Protein AF-A0A8E0IDZ0-F1 (afdb_monomer_lite)

Radius of gyration: 21.84 Å; chains: 1; bounding box: 71×33×43 Å

Structure (mmCIF, N/CA/C/O backbone):
data_AF-A0A8E0IDZ0-F1
#
_entry.id   AF-A0A8E0IDZ0-F1
#
loop_
_atom_site.group_PDB
_atom_site.id
_atom_site.type_symbol
_atom_site.label_atom_id
_atom_site.label_alt_id
_atom_site.label_comp_id
_atom_site.label_asym_id
_atom_site.label_entity_id
_atom_site.label_seq_id
_atom_site.pdbx_PDB_ins_code
_atom_site.Cartn_x
_atom_site.Cartn_y
_atom_site.Cartn_z
_atom_site.occupancy
_atom_site.B_iso_or_equiv
_atom_site.auth_seq_id
_atom_site.auth_comp_id
_atom_site.auth_asym_id
_atom_site.auth_atom_id
_atom_site.pdbx_PDB_model_num
ATOM 1 N N . MET A 1 1 ? 57.448 -0.506 -25.532 1.00 44.16 1 MET A N 1
ATOM 2 C CA . MET A 1 1 ? 56.777 0.176 -24.405 1.00 44.16 1 MET A CA 1
ATOM 3 C C . MET A 1 1 ? 55.300 0.252 -24.759 1.00 44.16 1 MET A C 1
ATOM 5 O O . MET A 1 1 ? 54.977 0.861 -25.769 1.00 44.16 1 MET A O 1
ATOM 9 N N . ILE A 1 2 ? 54.448 -0.506 -24.068 1.00 46.81 2 ILE A N 1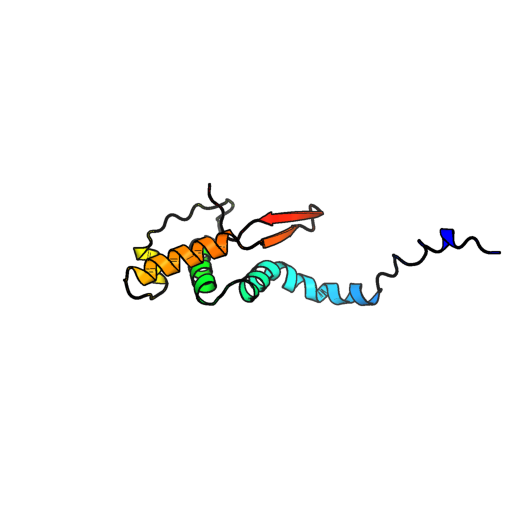
ATOM 10 C CA . ILE A 1 2 ? 53.031 -0.676 -24.429 1.00 46.81 2 ILE A CA 1
ATOM 11 C C . ILE A 1 2 ? 52.250 0.515 -23.865 1.00 46.81 2 ILE A C 1
ATOM 13 O O . ILE A 1 2 ? 52.391 0.833 -22.687 1.00 46.81 2 ILE A O 1
ATOM 17 N N . ASP A 1 3 ? 51.471 1.189 -24.712 1.00 49.84 3 ASP A N 1
ATOM 18 C CA . ASP A 1 3 ? 50.629 2.317 -24.309 1.00 49.84 3 ASP A CA 1
ATOM 19 C C . ASP A 1 3 ? 49.496 1.825 -23.395 1.00 49.84 3 ASP A C 1
ATOM 21 O O . ASP A 1 3 ? 48.528 1.197 -23.834 1.00 49.84 3 ASP A O 1
ATOM 25 N N . VAL A 1 4 ? 49.645 2.103 -22.100 1.00 56.47 4 VAL A N 1
ATOM 26 C CA . VAL A 1 4 ? 48.771 1.643 -21.010 1.00 56.47 4 VAL A CA 1
ATOM 27 C C . VAL A 1 4 ? 47.334 2.171 -21.163 1.00 56.47 4 VAL A C 1
ATOM 29 O O . VAL A 1 4 ? 46.401 1.617 -20.588 1.00 56.47 4 VAL A O 1
ATOM 32 N N . ARG A 1 5 ? 47.109 3.190 -22.007 1.00 52.31 5 ARG A N 1
ATOM 33 C CA . ARG A 1 5 ? 45.776 3.757 -22.270 1.00 52.31 5 ARG A CA 1
ATOM 34 C C . ARG A 1 5 ? 44.879 2.856 -23.124 1.00 52.31 5 ARG A C 1
ATOM 36 O O . ARG A 1 5 ? 43.665 3.039 -23.109 1.00 52.31 5 ARG A O 1
ATOM 43 N N . LYS A 1 6 ? 45.437 1.867 -23.835 1.00 49.25 6 LYS A N 1
ATOM 44 C CA . LYS A 1 6 ? 44.659 0.890 -24.627 1.00 49.25 6 LYS A CA 1
ATOM 45 C C . LYS A 1 6 ? 44.207 -0.350 -23.846 1.00 49.25 6 LYS A C 1
ATOM 47 O O . LYS A 1 6 ? 43.428 -1.130 -24.379 1.00 49.25 6 LYS A O 1
ATOM 52 N N . LEU A 1 7 ? 44.642 -0.516 -22.595 1.00 49.56 7 LEU A N 1
ATOM 53 C CA . LEU A 1 7 ? 44.269 -1.649 -21.732 1.00 49.56 7 LEU A CA 1
ATOM 54 C C . LEU A 1 7 ? 43.012 -1.397 -20.883 1.00 49.56 7 LEU A C 1
ATOM 56 O O . LEU A 1 7 ? 42.542 -2.300 -20.202 1.00 49.56 7 LEU A O 1
ATOM 60 N N . ILE A 1 8 ? 42.443 -0.189 -20.935 1.00 48.53 8 ILE A N 1
ATOM 61 C CA . ILE A 1 8 ? 41.291 0.198 -20.101 1.00 48.53 8 ILE A CA 1
ATOM 62 C C . ILE A 1 8 ? 39.967 -0.387 -20.648 1.00 48.53 8 ILE A C 1
ATOM 64 O O . ILE A 1 8 ? 38.959 -0.381 -19.958 1.00 48.53 8 ILE A O 1
ATOM 68 N N . TRP A 1 9 ? 39.964 -0.947 -21.867 1.00 45.69 9 TRP A N 1
ATOM 69 C CA . TRP A 1 9 ? 38.745 -1.416 -22.551 1.00 45.69 9 TRP A CA 1
ATOM 70 C C . TRP A 1 9 ? 38.780 -2.885 -22.998 1.00 45.69 9 TRP A C 1
ATOM 72 O O . TRP A 1 9 ? 37.985 -3.293 -23.843 1.00 45.69 9 TRP A O 1
ATOM 82 N N . SER A 1 10 ? 39.693 -3.700 -22.466 1.00 48.16 10 SER A N 1
ATOM 83 C CA . SER A 1 10 ? 39.806 -5.120 -22.842 1.00 48.16 10 SER A CA 1
ATOM 84 C C . SER A 1 10 ? 39.070 -6.093 -21.915 1.00 48.16 10 SER A C 1
ATOM 86 O O . SER A 1 10 ? 39.112 -7.290 -22.171 1.00 48.16 10 SER A O 1
ATOM 88 N N . SER A 1 11 ? 38.381 -5.624 -20.869 1.00 49.50 11 SER A N 1
ATOM 89 C CA . SER A 1 11 ? 37.729 -6.512 -19.893 1.00 49.50 11 SER A CA 1
ATOM 90 C C . SER A 1 11 ? 36.427 -5.932 -19.337 1.00 49.50 11 SER A C 1
ATOM 92 O O . SER A 1 11 ? 36.296 -5.755 -18.133 1.00 49.50 11 SER A O 1
ATOM 94 N N . ASP A 1 12 ? 35.460 -5.642 -20.207 1.00 42.78 12 ASP A N 1
ATOM 95 C CA . ASP A 1 12 ? 34.095 -5.285 -19.766 1.00 42.78 12 ASP A CA 1
ATOM 96 C C . ASP A 1 12 ? 33.010 -6.129 -20.455 1.00 42.78 12 ASP A C 1
ATOM 98 O O . ASP A 1 12 ? 31.830 -5.794 -20.482 1.00 42.78 12 ASP A O 1
ATOM 102 N N . ARG A 1 13 ? 33.418 -7.251 -21.062 1.00 48.06 13 ARG A N 1
ATOM 103 C CA . ARG A 1 13 ? 32.512 -8.238 -21.662 1.00 48.06 13 ARG A CA 1
ATOM 104 C C . ARG A 1 13 ? 33.019 -9.657 -21.456 1.00 48.06 13 ARG A C 1
ATOM 106 O O . ARG A 1 13 ? 33.070 -10.425 -22.410 1.00 48.06 13 ARG A O 1
ATOM 113 N N . ASP A 1 14 ? 33.366 -10.000 -20.224 1.00 44.72 14 ASP A N 1
ATOM 114 C CA . ASP A 1 14 ? 33.252 -11.397 -19.818 1.00 44.72 14 ASP A CA 1
ATOM 115 C C . ASP A 1 14 ? 31.962 -11.527 -19.011 1.00 44.72 14 ASP A C 1
ATOM 117 O O . ASP A 1 14 ? 31.934 -11.526 -17.783 1.00 44.72 14 ASP A O 1
ATOM 121 N N . PHE A 1 15 ? 30.844 -11.511 -19.742 1.00 45.38 15 PHE A N 1
ATOM 122 C CA . PHE A 1 15 ? 29.593 -12.016 -19.201 1.00 45.38 15 PHE A CA 1
ATOM 123 C C . PHE A 1 15 ? 29.825 -13.505 -18.997 1.00 45.38 15 PHE A C 1
ATOM 125 O O . PHE A 1 15 ? 29.728 -14.263 -19.964 1.00 45.38 15 PHE A O 1
ATOM 132 N N . ASN A 1 16 ? 30.193 -13.880 -17.769 1.00 45.22 16 ASN A N 1
ATOM 133 C CA . ASN A 1 16 ? 30.259 -15.254 -17.291 1.00 45.22 16 ASN A CA 1
ATOM 134 C C . ASN A 1 16 ? 29.197 -16.089 -18.015 1.00 45.22 16 ASN A C 1
ATOM 136 O O . ASN A 1 16 ? 27.998 -15.928 -17.782 1.00 45.22 16 ASN A O 1
ATOM 140 N N . GLN A 1 17 ? 29.623 -16.958 -18.935 1.00 50.81 17 GLN A N 1
ATOM 141 C CA . GLN A 1 17 ? 28.696 -17.780 -19.721 1.00 50.81 17 GLN A CA 1
ATOM 142 C C . GLN A 1 17 ? 27.881 -18.733 -18.829 1.00 50.81 17 GLN A C 1
ATOM 144 O O . GLN A 1 17 ? 26.824 -19.214 -19.236 1.00 50.81 17 GLN A O 1
ATOM 149 N N . GLU A 1 18 ? 28.325 -18.933 -17.586 1.00 49.38 18 GLU A N 1
ATOM 150 C CA . GLU A 1 18 ? 27.610 -19.649 -16.530 1.00 49.38 18 GLU A CA 1
ATOM 151 C C . GLU A 1 18 ? 26.343 -18.908 -16.049 1.00 49.38 18 GLU A C 1
ATOM 153 O O . GLU A 1 18 ? 25.338 -19.550 -15.754 1.00 49.38 18 GLU A O 1
ATOM 158 N N . GLU A 1 19 ? 26.307 -17.570 -16.095 1.00 49.19 19 GLU A N 1
ATOM 159 C CA . GLU A 1 19 ? 25.161 -16.748 -15.657 1.00 49.19 19 GLU A CA 1
ATOM 160 C C . GLU A 1 19 ? 23.954 -16.849 -16.618 1.00 49.19 19 GLU A C 1
ATOM 162 O O . GLU A 1 19 ? 22.807 -16.551 -16.279 1.00 49.19 19 GLU A O 1
ATOM 167 N N . ILE A 1 20 ? 24.187 -17.318 -17.849 1.00 50.75 20 ILE A N 1
ATOM 168 C CA . ILE A 1 20 ? 23.139 -17.530 -18.856 1.00 50.75 20 ILE A CA 1
ATOM 169 C C . ILE A 1 20 ? 22.329 -18.801 -18.551 1.00 50.75 20 ILE A C 1
ATOM 171 O O . ILE A 1 20 ? 21.157 -18.886 -18.935 1.00 50.75 20 ILE A O 1
ATOM 175 N N . HIS A 1 21 ? 22.908 -19.766 -17.832 1.00 46.09 21 HIS A N 1
ATOM 176 C CA . HIS A 1 21 ? 22.262 -21.046 -17.547 1.00 46.09 21 HIS A CA 1
ATOM 177 C C . HIS A 1 21 ? 21.151 -20.947 -16.482 1.00 46.09 21 HIS A C 1
ATOM 179 O O . HIS A 1 21 ? 20.212 -21.750 -16.513 1.00 46.09 21 HIS A O 1
ATOM 185 N N . ASP A 1 22 ? 21.172 -19.902 -15.646 1.00 49.94 22 ASP A N 1
ATOM 186 C CA . ASP A 1 22 ? 20.151 -19.616 -14.623 1.00 49.94 22 ASP A CA 1
ATOM 187 C C . ASP A 1 22 ? 18.885 -18.931 -15.160 1.00 49.94 22 ASP A C 1
ATOM 189 O O . ASP A 1 22 ? 17.893 -18.755 -14.447 1.00 49.94 22 ASP A O 1
ATOM 193 N N . LYS A 1 23 ? 18.832 -18.636 -16.467 1.00 44.19 23 LYS A N 1
ATOM 194 C CA . LYS A 1 23 ? 17.658 -18.017 -17.109 1.00 44.19 23 LYS A CA 1
ATOM 195 C C . LYS A 1 23 ? 16.368 -18.819 -17.035 1.00 44.19 23 LYS A C 1
ATOM 197 O O . LYS A 1 23 ? 15.294 -18.244 -17.195 1.00 44.19 23 LYS A O 1
ATOM 202 N N . ARG A 1 24 ? 16.449 -20.112 -16.723 1.00 40.78 24 ARG A N 1
ATOM 203 C CA . ARG A 1 24 ? 15.268 -20.950 -16.486 1.00 40.78 24 ARG A CA 1
ATOM 204 C C . ARG A 1 24 ? 14.604 -20.694 -15.130 1.00 40.78 24 ARG A C 1
ATOM 206 O O . ARG A 1 24 ? 13.396 -20.875 -15.032 1.00 40.78 24 ARG A O 1
ATOM 213 N N . TYR A 1 25 ? 15.336 -20.196 -14.132 1.00 38.38 25 TYR A N 1
ATOM 214 C CA . TYR A 1 25 ? 14.769 -19.821 -12.831 1.00 38.38 25 TYR A CA 1
ATOM 215 C C . TYR A 1 25 ? 14.227 -18.381 -12.812 1.00 38.38 25 TYR A C 1
ATOM 217 O O . TYR A 1 25 ? 13.333 -18.069 -12.024 1.00 38.38 25 TYR A O 1
ATOM 225 N N . PHE A 1 26 ? 14.681 -17.515 -13.729 1.00 37.34 26 PHE A N 1
ATOM 226 C CA . PHE A 1 26 ? 14.204 -16.129 -13.812 1.00 37.34 26 PHE A CA 1
ATOM 227 C C . PHE A 1 26 ? 12.761 -15.984 -14.304 1.00 37.34 26 PHE A C 1
ATOM 229 O O . PHE A 1 26 ? 12.127 -15.002 -13.941 1.00 37.34 26 PHE A O 1
ATOM 236 N N . LEU A 1 27 ? 12.208 -16.937 -15.067 1.00 31.50 27 LEU A N 1
ATOM 237 C CA . LEU A 1 27 ? 10.829 -16.824 -15.571 1.00 31.50 27 LEU A CA 1
ATOM 238 C C . LEU A 1 27 ? 9.799 -16.794 -14.422 1.00 31.50 27 LEU A C 1
ATOM 240 O O . LEU A 1 27 ? 8.831 -16.039 -14.466 1.00 31.50 27 LEU A O 1
ATOM 244 N N . VAL A 1 28 ? 10.045 -17.569 -13.359 1.00 37.38 28 VAL A N 1
ATOM 245 C CA . VAL A 1 28 ? 9.198 -17.599 -12.153 1.00 37.38 28 VAL A CA 1
ATOM 246 C C . VAL A 1 28 ? 9.457 -16.382 -11.260 1.00 37.38 28 VAL A C 1
ATOM 248 O O . VAL A 1 28 ? 8.526 -15.867 -10.643 1.00 37.38 28 VAL A O 1
ATOM 251 N N . ALA A 1 29 ? 10.700 -15.892 -11.210 1.00 39.94 29 ALA A N 1
ATOM 252 C CA . ALA A 1 29 ? 11.054 -14.675 -10.482 1.00 39.94 29 ALA A CA 1
ATOM 253 C C . ALA A 1 29 ? 10.458 -13.415 -11.133 1.00 39.94 29 ALA A C 1
ATOM 255 O O . ALA A 1 29 ? 10.031 -12.522 -10.420 1.00 39.94 29 ALA A O 1
ATOM 256 N N . GLU A 1 30 ? 10.348 -13.357 -12.464 1.00 46.53 30 GLU A N 1
ATOM 257 C CA . GLU A 1 30 ? 9.822 -12.196 -13.194 1.00 46.53 30 GLU A CA 1
ATOM 258 C C . GLU A 1 30 ? 8.336 -11.943 -12.937 1.00 46.53 30 GLU A C 1
ATOM 260 O O . GLU A 1 30 ? 7.929 -10.802 -12.738 1.00 46.53 30 GLU A O 1
ATOM 265 N N . HIS A 1 31 ? 7.523 -13.003 -12.904 1.00 46.88 31 HIS A N 1
ATOM 266 C CA . HIS A 1 31 ? 6.102 -12.889 -12.553 1.00 46.88 31 HIS A CA 1
ATOM 267 C C . HIS A 1 31 ? 5.886 -12.611 -11.056 1.00 46.88 31 HIS A C 1
ATOM 269 O O . HIS A 1 31 ? 4.840 -12.094 -10.674 1.00 46.88 31 HIS A O 1
ATOM 275 N N . ASN A 1 32 ? 6.879 -12.905 -10.208 1.00 56.16 32 ASN A N 1
ATOM 276 C CA . ASN A 1 32 ? 6.815 -12.722 -8.7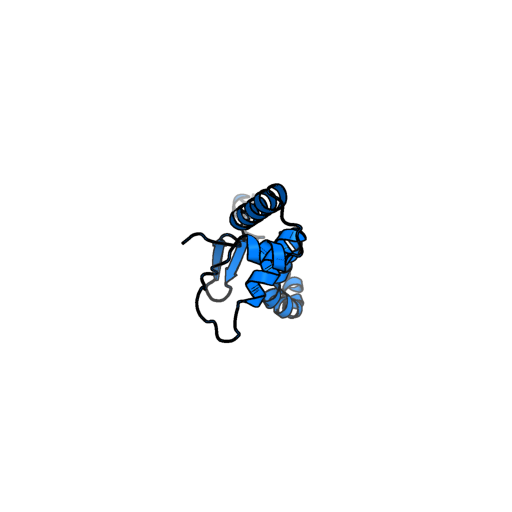57 1.00 56.16 32 ASN A CA 1
ATOM 277 C C . ASN A 1 32 ? 7.684 -11.564 -8.245 1.00 56.16 32 ASN A C 1
ATOM 279 O O . ASN A 1 32 ? 7.812 -11.404 -7.031 1.00 56.16 32 ASN A O 1
ATOM 283 N N . ASP A 1 33 ? 8.284 -10.755 -9.119 1.00 67.56 33 ASP A N 1
ATOM 284 C CA . ASP A 1 33 ? 9.250 -9.729 -8.710 1.00 67.56 33 ASP A CA 1
ATOM 285 C C . ASP A 1 33 ? 8.558 -8.641 -7.882 1.00 67.56 33 ASP A C 1
ATOM 287 O O . ASP A 1 33 ? 9.016 -8.283 -6.802 1.00 67.56 33 ASP A O 1
ATOM 291 N N . LEU A 1 34 ? 7.366 -8.210 -8.309 1.00 71.50 34 LEU A N 1
ATOM 292 C CA . LEU A 1 34 ? 6.532 -7.282 -7.539 1.00 71.50 34 LEU A CA 1
ATOM 293 C C . LEU A 1 34 ? 6.089 -7.874 -6.195 1.00 71.50 34 LEU A C 1
ATOM 295 O O . LEU A 1 34 ? 6.118 -7.179 -5.184 1.00 71.50 34 LEU A O 1
ATOM 299 N N . ILE A 1 35 ? 5.733 -9.162 -6.156 1.00 69.12 35 ILE A N 1
ATOM 300 C CA . ILE A 1 35 ? 5.335 -9.858 -4.920 1.00 69.12 35 ILE A CA 1
ATOM 301 C C . ILE A 1 35 ? 6.525 -9.965 -3.957 1.00 69.12 35 ILE A C 1
ATOM 303 O O . ILE A 1 35 ? 6.381 -9.780 -2.748 1.00 69.12 35 ILE A O 1
ATOM 307 N N . THR A 1 36 ? 7.713 -10.237 -4.488 1.00 72.44 36 THR A N 1
ATOM 308 C CA . THR A 1 36 ? 8.952 -10.380 -3.720 1.00 72.44 36 THR A CA 1
ATOM 309 C C . THR A 1 36 ? 9.399 -9.025 -3.181 1.00 72.44 36 THR A C 1
ATOM 311 O O . THR A 1 36 ? 9.655 -8.896 -1.984 1.00 72.44 36 THR A O 1
ATOM 314 N N . LYS A 1 37 ? 9.377 -7.984 -4.021 1.00 74.44 37 LYS A N 1
ATOM 315 C CA . LYS A 1 37 ? 9.614 -6.592 -3.618 1.00 74.44 37 LYS A CA 1
ATOM 316 C C . LYS A 1 37 ? 8.639 -6.152 -2.534 1.00 74.44 37 LYS A C 1
ATOM 318 O O . LYS A 1 37 ? 9.089 -5.679 -1.498 1.00 74.44 37 LYS A O 1
ATOM 323 N N . ALA A 1 38 ? 7.337 -6.397 -2.707 1.00 70.94 38 ALA A N 1
ATOM 324 C CA . ALA A 1 38 ? 6.326 -6.080 -1.697 1.00 70.94 38 ALA A CA 1
ATOM 325 C C . ALA A 1 38 ? 6.639 -6.739 -0.348 1.00 70.94 38 ALA A C 1
ATOM 327 O O . ALA A 1 38 ? 6.583 -6.081 0.684 1.00 70.94 38 ALA A O 1
ATOM 328 N N . ARG A 1 39 ? 7.006 -8.027 -0.338 1.00 74.62 39 ARG A N 1
ATOM 329 C CA . ARG A 1 39 ? 7.316 -8.765 0.899 1.00 74.62 39 ARG A CA 1
ATOM 330 C C . ARG A 1 39 ? 8.543 -8.245 1.644 1.00 74.62 39 ARG A C 1
ATOM 332 O O . ARG A 1 39 ? 8.567 -8.340 2.867 1.00 74.62 39 ARG A O 1
ATOM 339 N N . HIS A 1 40 ? 9.552 -7.747 0.933 1.00 80.31 40 HIS A N 1
ATOM 340 C CA . HIS A 1 40 ? 10.758 -7.198 1.557 1.00 80.31 40 HIS A CA 1
ATOM 341 C C . HIS A 1 40 ? 10.607 -5.729 1.955 1.00 80.31 40 HIS A C 1
ATOM 343 O O . HIS A 1 40 ? 11.201 -5.304 2.943 1.00 80.31 40 HIS A O 1
ATOM 349 N N . ASP A 1 41 ? 9.820 -4.969 1.199 1.00 83.44 41 ASP A N 1
ATOM 350 C CA . ASP A 1 41 ? 9.684 -3.527 1.369 1.00 83.44 41 ASP A CA 1
ATOM 351 C C . ASP A 1 41 ? 8.560 -3.153 2.349 1.00 83.44 41 ASP A C 1
ATOM 353 O O . ASP A 1 41 ? 8.675 -2.185 3.103 1.00 83.44 41 ASP A O 1
ATOM 357 N N . LEU A 1 42 ? 7.467 -3.921 2.390 1.00 88.19 42 LEU A N 1
ATOM 358 C CA . LEU A 1 42 ? 6.283 -3.623 3.196 1.00 88.19 42 LEU A CA 1
ATOM 359 C C . LEU A 1 42 ? 6.298 -4.337 4.553 1.00 88.19 42 LEU A C 1
ATOM 361 O O . LEU A 1 42 ? 6.568 -5.531 4.661 1.00 88.19 42 LEU A O 1
ATOM 365 N N . ASN A 1 43 ? 5.924 -3.617 5.612 1.00 90.50 43 ASN A N 1
ATOM 366 C CA . ASN A 1 43 ? 5.704 -4.227 6.923 1.00 90.50 43 ASN A CA 1
ATOM 367 C C . ASN A 1 43 ? 4.368 -4.994 6.973 1.00 90.50 43 ASN A C 1
ATOM 369 O O . ASN A 1 43 ? 3.506 -4.852 6.109 1.00 90.50 43 ASN A O 1
ATOM 373 N N . ALA A 1 44 ? 4.143 -5.772 8.036 1.00 87.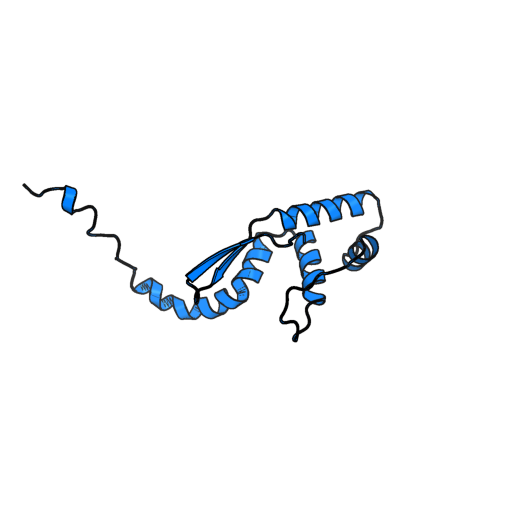88 44 ALA A N 1
ATOM 374 C CA . ALA A 1 44 ? 2.953 -6.622 8.165 1.00 87.88 44 ALA A CA 1
ATOM 375 C C . ALA A 1 44 ? 1.610 -5.872 8.048 1.00 87.88 44 ALA A C 1
ATOM 377 O O . ALA A 1 44 ? 0.615 -6.445 7.608 1.00 87.88 44 ALA A O 1
ATOM 378 N N . ARG A 1 45 ? 1.549 -4.597 8.452 1.00 87.00 45 ARG A N 1
ATOM 379 C CA . ARG A 1 45 ? 0.330 -3.788 8.327 1.00 87.00 45 ARG A CA 1
ATOM 380 C C . ARG A 1 45 ? 0.132 -3.309 6.893 1.00 87.00 45 ARG A C 1
ATOM 382 O O . ARG A 1 45 ? -0.987 -3.350 6.398 1.00 87.00 45 ARG A O 1
ATOM 389 N N . GLU A 1 46 ? 1.204 -2.872 6.250 1.00 90.62 46 GLU A N 1
ATOM 390 C CA . GLU A 1 46 ? 1.208 -2.436 4.852 1.00 90.62 46 GLU A CA 1
ATOM 391 C C . GLU A 1 46 ? 0.890 -3.593 3.902 1.00 90.62 46 GLU A C 1
ATOM 393 O O . GLU A 1 46 ? 0.096 -3.415 2.986 1.00 90.62 46 GLU A O 1
ATOM 398 N N . LEU A 1 47 ? 1.395 -4.799 4.179 1.00 89.50 47 LEU A N 1
ATOM 399 C CA . LEU A 1 47 ? 1.022 -6.011 3.445 1.00 89.50 47 LEU A CA 1
ATOM 400 C C . LEU A 1 47 ? -0.482 -6.283 3.526 1.00 89.50 47 LEU A C 1
ATOM 402 O O . LEU A 1 47 ? -1.107 -6.510 2.500 1.00 89.50 47 LEU A O 1
ATOM 406 N N . LYS A 1 48 ? -1.103 -6.148 4.705 1.00 88.38 48 LYS A N 1
ATOM 407 C CA . LYS A 1 48 ? -2.566 -6.286 4.823 1.00 88.38 48 LYS A CA 1
ATOM 408 C C . LYS A 1 48 ? -3.340 -5.205 4.060 1.00 88.38 48 LYS A C 1
ATOM 410 O O . LYS A 1 48 ? -4.440 -5.464 3.577 1.00 88.38 48 LYS A O 1
ATOM 415 N N . ILE A 1 49 ? -2.805 -3.984 3.981 1.00 90.38 49 ILE A N 1
ATOM 416 C CA . ILE A 1 49 ? -3.387 -2.922 3.145 1.00 90.38 49 ILE A CA 1
ATOM 417 C C . ILE A 1 49 ? -3.257 -3.306 1.665 1.00 90.38 49 ILE A C 1
ATOM 419 O O . ILE A 1 49 ? -4.200 -3.114 0.904 1.00 90.38 49 ILE A O 1
ATOM 423 N N . MET A 1 50 ? -2.129 -3.889 1.263 1.00 88.56 50 MET A N 1
ATOM 424 C CA . MET A 1 50 ? -1.932 -4.380 -0.097 1.00 88.56 50 MET A CA 1
ATOM 425 C C . MET A 1 50 ? -2.888 -5.533 -0.430 1.00 88.56 50 MET A C 1
ATOM 427 O O . MET A 1 50 ? -3.514 -5.506 -1.483 1.00 88.56 50 MET A O 1
ATOM 431 N N . ASP A 1 51 ? -3.106 -6.479 0.488 1.00 86.81 51 ASP A N 1
ATOM 432 C CA . ASP A 1 51 ? -4.091 -7.559 0.324 1.00 86.81 51 ASP A CA 1
ATOM 433 C C . ASP A 1 51 ? -5.506 -7.002 0.100 1.00 86.81 51 ASP A C 1
ATOM 435 O O . ASP A 1 51 ? -6.251 -7.471 -0.761 1.00 86.81 51 ASP A O 1
ATOM 439 N N . TYR A 1 52 ? -5.871 -5.952 0.842 1.00 89.00 52 TYR A N 1
ATOM 440 C CA . TYR A 1 52 ? -7.139 -5.240 0.671 1.00 89.00 52 TYR A CA 1
ATOM 441 C C . TYR A 1 52 ? -7.283 -4.588 -0.712 1.00 89.00 52 TYR A C 1
ATOM 443 O O . TYR A 1 52 ? -8.387 -4.543 -1.263 1.00 89.00 52 TYR A O 1
ATOM 451 N N . VAL A 1 53 ? -6.186 -4.061 -1.257 1.00 87.94 53 VAL A N 1
ATOM 452 C CA . VAL A 1 53 ? -6.133 -3.455 -2.593 1.00 87.94 53 VAL A CA 1
ATOM 453 C C . VAL A 1 53 ? -6.236 -4.530 -3.671 1.00 87.94 53 VAL A C 1
ATOM 455 O O . VAL A 1 53 ? -7.084 -4.418 -4.550 1.00 87.94 53 VAL A O 1
ATOM 458 N N . ILE A 1 54 ? -5.455 -5.607 -3.556 1.00 83.88 54 ILE A N 1
ATOM 459 C CA . ILE A 1 54 ? -5.464 -6.740 -4.492 1.00 83.88 54 ILE A CA 1
ATOM 460 C C . ILE A 1 54 ? -6.855 -7.376 -4.563 1.00 83.88 54 ILE A C 1
ATOM 462 O O . ILE A 1 54 ? -7.331 -7.683 -5.649 1.00 83.88 54 ILE A O 1
ATOM 466 N N . ALA A 1 55 ? -7.557 -7.495 -3.432 1.00 84.62 55 ALA A N 1
ATOM 467 C CA . ALA A 1 55 ? -8.915 -8.036 -3.387 1.00 84.62 55 ALA A CA 1
ATOM 468 C C . ALA A 1 55 ? -9.959 -7.217 -4.179 1.00 84.62 55 ALA A C 1
ATOM 470 O O . ALA A 1 55 ? -11.078 -7.691 -4.374 1.00 84.62 55 ALA A O 1
ATOM 471 N N . ARG A 1 56 ? -9.631 -5.989 -4.603 1.00 83.75 56 ARG A N 1
ATOM 472 C CA . ARG A 1 56 ? -10.497 -5.135 -5.436 1.00 83.75 56 ARG A CA 1
ATOM 473 C C . ARG A 1 56 ? -10.165 -5.186 -6.920 1.00 83.75 56 ARG A C 1
ATOM 475 O O . ARG A 1 56 ? -10.927 -4.619 -7.695 1.00 83.75 56 ARG A O 1
ATOM 482 N N . ILE A 1 57 ? -9.070 -5.841 -7.293 1.00 83.12 57 ILE A N 1
ATOM 483 C CA . ILE A 1 57 ? -8.687 -6.038 -8.687 1.00 83.12 57 ILE A CA 1
ATOM 484 C C . ILE A 1 57 ? -9.470 -7.236 -9.217 1.00 83.12 57 ILE A C 1
ATOM 486 O O . ILE A 1 57 ? -9.402 -8.337 -8.663 1.00 83.12 57 ILE A O 1
ATOM 490 N N . LYS A 1 58 ? -10.236 -7.019 -10.279 1.00 81.56 58 LYS A N 1
ATOM 491 C CA . LYS A 1 58 ? -10.951 -8.072 -10.991 1.00 81.56 58 LYS A CA 1
ATOM 492 C C . LYS A 1 58 ? -10.072 -8.661 -12.099 1.00 81.56 58 LYS A C 1
ATOM 494 O O . LYS A 1 58 ? -9.192 -7.972 -12.607 1.00 81.56 58 LYS A O 1
ATOM 499 N N . PRO A 1 59 ? -10.299 -9.922 -12.507 1.00 80.00 59 PRO A N 1
ATOM 500 C CA . PRO A 1 59 ? -9.512 -10.551 -13.572 1.00 80.00 59 PRO A CA 1
ATOM 501 C C . PRO A 1 59 ? -9.589 -9.826 -14.922 1.00 80.00 59 PRO A C 1
ATOM 503 O O . PRO A 1 59 ? -8.694 -9.975 -15.746 1.00 80.00 59 PRO A O 1
ATOM 506 N N . ASP A 1 60 ? -10.675 -9.092 -15.149 1.00 82.12 60 ASP A N 1
ATOM 507 C CA . ASP A 1 60 ? -10.977 -8.321 -16.350 1.00 82.12 60 ASP A CA 1
ATOM 508 C C . ASP A 1 60 ? -10.554 -6.846 -16.259 1.00 82.12 60 ASP A C 1
ATOM 510 O O . ASP A 1 60 ? -10.754 -6.110 -17.221 1.00 82.12 60 ASP A O 1
ATOM 514 N N . ASP A 1 61 ? -9.953 -6.413 -15.145 1.00 76.94 61 ASP A N 1
ATOM 515 C CA . ASP A 1 61 ? -9.432 -5.053 -15.021 1.00 76.94 61 ASP A CA 1
ATOM 516 C C . ASP A 1 61 ? -8.171 -4.874 -15.881 1.00 76.94 61 ASP A C 1
ATOM 518 O O . ASP A 1 61 ? -7.115 -5.456 -15.629 1.00 76.94 61 ASP A O 1
ATOM 522 N N . ASP A 1 62 ? -8.283 -4.016 -16.885 1.00 79.38 62 ASP A N 1
ATOM 523 C CA . ASP A 1 62 ? -7.247 -3.673 -17.861 1.00 79.38 62 ASP A CA 1
ATOM 524 C C . ASP A 1 62 ? -6.704 -2.239 -17.691 1.00 79.38 62 ASP A C 1
ATOM 526 O O . ASP A 1 62 ? -5.709 -1.866 -18.317 1.00 79.38 62 ASP A O 1
ATOM 530 N N . HIS A 1 63 ? -7.311 -1.444 -16.803 1.00 79.50 63 HIS A N 1
ATOM 531 C CA . HIS A 1 63 ? -6.960 -0.045 -16.545 1.00 79.50 63 HIS A CA 1
ATOM 532 C C . HIS A 1 63 ? -6.576 0.212 -15.079 1.00 79.50 63 HIS A C 1
ATOM 534 O O . HIS A 1 63 ? -6.883 -0.563 -14.173 1.00 79.50 63 HIS A O 1
ATOM 540 N N . PHE A 1 64 ? -5.913 1.348 -14.828 1.00 78.00 64 PHE A N 1
ATOM 541 C CA . PHE A 1 64 ? -5.625 1.798 -13.466 1.00 78.00 64 PHE A CA 1
ATOM 542 C C . PHE A 1 64 ? -6.916 2.160 -12.727 1.00 78.00 64 PHE A C 1
ATOM 544 O O . PHE A 1 64 ? -7.614 3.108 -13.091 1.00 78.00 64 PHE A O 1
ATOM 551 N N . ASN A 1 65 ? -7.197 1.423 -11.653 1.00 78.25 65 ASN A N 1
ATOM 552 C CA . ASN A 1 65 ? -8.415 1.583 -10.873 1.00 78.25 65 ASN A CA 1
ATOM 553 C C . ASN A 1 65 ? -8.221 2.502 -9.667 1.00 78.25 65 ASN A C 1
ATOM 555 O O . ASN A 1 65 ? -7.339 2.303 -8.830 1.00 78.25 65 ASN A O 1
ATOM 559 N N . LEU A 1 66 ? -9.118 3.483 -9.542 1.00 85.25 66 LEU A N 1
ATOM 560 C CA . LEU A 1 66 ? -9.224 4.328 -8.358 1.00 85.25 66 LEU A CA 1
ATOM 561 C C . LEU A 1 66 ? -9.994 3.596 -7.258 1.00 85.25 66 LEU A C 1
ATOM 563 O O . LEU A 1 66 ? -11.185 3.306 -7.391 1.00 85.25 66 LEU A O 1
ATOM 567 N N . ILE A 1 67 ? -9.322 3.331 -6.138 1.00 85.94 67 ILE A N 1
ATOM 568 C CA . ILE A 1 67 ? -9.939 2.690 -4.976 1.00 85.94 67 ILE A CA 1
ATOM 569 C C . ILE A 1 67 ? -10.468 3.756 -4.021 1.00 85.94 67 ILE A C 1
ATOM 571 O O . ILE A 1 67 ? -9.718 4.379 -3.271 1.00 85.94 67 ILE A O 1
ATOM 575 N N . ASN A 1 68 ? -11.790 3.910 -3.999 1.00 87.62 68 ASN A N 1
ATOM 576 C CA . ASN A 1 68 ? -12.477 4.740 -3.018 1.00 87.62 68 ASN A CA 1
ATOM 577 C C . ASN A 1 68 ? -12.815 3.910 -1.778 1.00 87.62 68 ASN A C 1
ATOM 579 O O . ASN A 1 68 ? -13.550 2.929 -1.855 1.00 87.62 68 ASN A O 1
ATOM 583 N N . THR A 1 69 ? -12.282 4.307 -0.623 1.00 87.56 69 THR A N 1
ATOM 584 C CA . THR A 1 69 ? -12.533 3.637 0.657 1.00 87.56 69 THR A CA 1
ATOM 585 C C . THR A 1 69 ? -12.611 4.635 1.801 1.00 87.56 69 THR A C 1
ATOM 587 O O . THR A 1 69 ? -11.932 5.660 1.805 1.00 87.56 69 THR A O 1
ATOM 590 N N . SER A 1 70 ? -13.385 4.300 2.833 1.00 89.69 70 SER A N 1
ATOM 591 C CA . SER A 1 70 ? -13.362 5.037 4.099 1.00 89.69 70 SER A CA 1
ATOM 592 C C . SER A 1 70 ? -12.299 4.484 5.056 1.00 89.69 70 SER A C 1
ATOM 594 O O . SER A 1 70 ? -11.999 3.288 5.053 1.00 89.69 70 SER A O 1
ATOM 596 N N . MET A 1 71 ? -11.777 5.331 5.952 1.00 88.25 71 MET A N 1
ATOM 597 C CA . MET A 1 71 ? -10.919 4.882 7.067 1.00 88.25 71 MET A CA 1
ATOM 598 C C . MET A 1 71 ? -11.636 3.863 7.967 1.00 88.25 71 MET A C 1
ATOM 600 O O . MET A 1 71 ? -11.021 2.958 8.531 1.00 88.25 71 MET A O 1
ATOM 604 N N . TYR A 1 72 ? -12.958 3.982 8.082 1.00 89.12 72 TYR A N 1
ATOM 605 C CA . TYR A 1 72 ? -13.801 3.051 8.827 1.00 89.12 72 TYR A CA 1
ATOM 606 C C . TYR A 1 72 ? -13.803 1.646 8.212 1.00 89.12 72 TYR A C 1
ATOM 608 O O . TYR A 1 72 ? -13.627 0.657 8.922 1.00 89.12 72 TYR A O 1
ATOM 616 N N . GLU A 1 73 ? -14.015 1.551 6.901 1.00 87.62 73 GLU A N 1
ATOM 617 C CA . GLU A 1 73 ? -14.019 0.279 6.180 1.00 87.62 73 GLU A CA 1
ATOM 618 C C . GLU A 1 73 ? -12.639 -0.363 6.245 1.00 87.62 73 GLU A C 1
ATOM 620 O O . GLU A 1 73 ? -12.518 -1.519 6.650 1.00 87.62 73 GLU A O 1
ATOM 625 N N . LEU A 1 74 ? -11.598 0.423 5.966 1.00 88.31 74 LEU A N 1
ATOM 626 C CA . LEU A 1 74 ? -10.229 -0.064 5.969 1.00 88.31 74 LEU A CA 1
ATOM 627 C C . LEU A 1 74 ? -9.816 -0.565 7.363 1.00 88.31 74 LEU A C 1
ATOM 629 O O . LEU A 1 74 ? -9.319 -1.678 7.492 1.00 88.31 74 LEU A O 1
ATOM 633 N N . THR A 1 75 ? -10.109 0.173 8.440 1.00 89.56 75 THR A N 1
ATOM 634 C CA . THR A 1 75 ? -9.838 -0.322 9.807 1.00 89.56 75 THR A CA 1
ATOM 635 C C . THR A 1 75 ? -10.622 -1.583 10.162 1.00 89.56 75 THR A C 1
ATOM 637 O O . THR A 1 75 ? -10.074 -2.453 10.839 1.00 89.56 75 THR A O 1
ATOM 640 N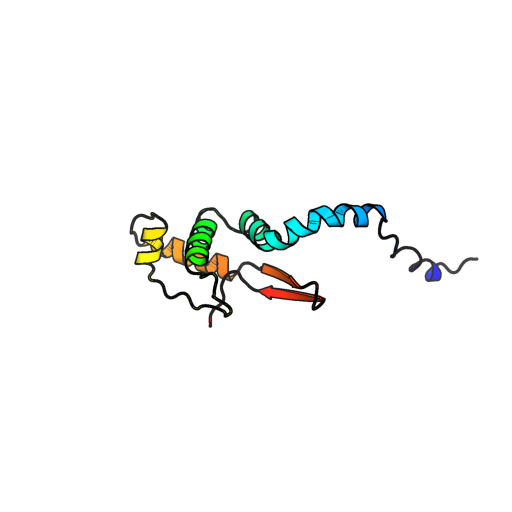 N . LYS A 1 76 ? -11.871 -1.718 9.695 1.00 87.06 76 LYS A N 1
ATOM 641 C CA . LYS A 1 76 ? -12.684 -2.918 9.927 1.00 87.06 76 LYS A CA 1
ATOM 642 C C . LYS A 1 76 ? -12.102 -4.134 9.207 1.00 87.06 76 LYS A C 1
ATOM 644 O O . LYS A 1 76 ? -11.972 -5.180 9.834 1.00 87.06 76 LYS A O 1
ATOM 649 N N . VAL A 1 77 ? -11.727 -3.997 7.933 1.00 83.81 77 VAL A N 1
ATOM 650 C CA . VAL A 1 77 ? -11.151 -5.105 7.152 1.00 83.81 77 VAL A CA 1
ATOM 651 C C . VAL A 1 77 ? -9.777 -5.508 7.685 1.00 83.81 77 VAL A C 1
ATOM 653 O O . VAL A 1 77 ? -9.468 -6.692 7.770 1.00 83.81 77 VAL A O 1
ATOM 656 N N . LEU A 1 78 ? -8.985 -4.545 8.157 1.00 84.69 78 LEU A N 1
ATOM 657 C CA . LEU A 1 78 ? -7.689 -4.814 8.783 1.00 84.69 78 LEU A CA 1
ATOM 658 C C . LEU A 1 78 ? -7.794 -5.397 10.207 1.00 84.69 78 LEU A C 1
ATOM 660 O O . LEU A 1 78 ? -6.767 -5.744 10.798 1.00 84.69 78 LEU A O 1
ATOM 664 N N . GLY A 1 79 ? -9.004 -5.504 10.771 1.00 85.88 79 GLY A N 1
ATOM 665 C CA . GLY A 1 79 ? -9.241 -6.021 12.123 1.00 85.88 79 GLY A CA 1
ATOM 666 C C . GLY A 1 79 ? -8.742 -5.094 13.237 1.00 85.88 79 GLY A C 1
ATOM 667 O O . GLY A 1 79 ? -8.384 -5.557 14.318 1.00 85.88 79 GLY A O 1
ATOM 668 N N . LEU A 1 80 ? -8.673 -3.786 12.983 1.00 85.75 80 LEU A N 1
ATOM 669 C CA . LEU A 1 80 ? -8.171 -2.795 13.932 1.00 85.75 80 LEU A CA 1
ATOM 670 C C . LEU A 1 80 ? -9.302 -2.258 14.819 1.00 85.75 80 LEU A C 1
ATOM 672 O O . LEU A 1 80 ? -10.391 -1.923 14.346 1.00 85.75 80 LEU A O 1
ATOM 676 N N . LYS A 1 81 ? -9.033 -2.108 16.122 1.00 86.25 81 LYS A N 1
ATOM 677 C CA . LYS A 1 81 ? -9.974 -1.462 17.047 1.00 86.25 81 LYS A CA 1
ATOM 678 C C . LYS A 1 81 ? -10.106 0.019 16.698 1.00 86.25 81 LYS A C 1
ATOM 680 O O . LYS A 1 81 ? -9.108 0.736 16.597 1.00 86.25 81 LYS A O 1
ATOM 685 N N . ARG A 1 82 ? -11.347 0.499 16.593 1.00 84.00 82 ARG A N 1
ATOM 686 C CA . ARG A 1 82 ? -11.620 1.917 16.335 1.00 84.00 82 ARG A CA 1
ATOM 687 C C . ARG A 1 82 ? -11.083 2.783 17.459 1.00 84.00 82 ARG A C 1
ATOM 689 O O . ARG A 1 82 ? -11.491 2.659 18.610 1.00 84.00 82 ARG A O 1
ATOM 696 N N . SER A 1 83 ? -10.156 3.653 17.097 1.00 87.62 83 SER A N 1
ATOM 697 C CA . SER A 1 83 ? -9.575 4.668 17.962 1.00 87.62 83 SER A CA 1
ATOM 698 C C . SER A 1 83 ? -8.939 5.740 17.082 1.00 87.62 83 SER A C 1
ATOM 700 O O . SER A 1 83 ? -8.526 5.443 15.959 1.00 87.62 83 SER A O 1
ATOM 702 N N . GLY A 1 84 ? -8.821 6.972 17.587 1.00 86.62 84 GLY A N 1
ATOM 703 C CA . GLY A 1 84 ? -8.119 8.037 16.861 1.00 86.62 84 GLY A CA 1
ATOM 704 C C . GLY A 1 84 ? -6.683 7.636 16.506 1.00 86.62 84 GLY A C 1
ATOM 705 O O . GLY A 1 84 ? -6.241 7.843 15.383 1.00 86.62 84 GLY A O 1
ATOM 706 N N . ASN A 1 85 ? -6.001 6.935 17.418 1.00 88.62 85 ASN A N 1
ATOM 707 C CA . ASN A 1 85 ? -4.665 6.393 17.177 1.00 88.62 85 ASN A CA 1
ATOM 708 C C . ASN A 1 85 ? -4.632 5.399 15.999 1.00 88.62 85 ASN A C 1
ATOM 710 O O . ASN A 1 85 ? -3.735 5.474 15.166 1.00 88.62 85 ASN A O 1
ATOM 714 N N . ALA A 1 86 ? -5.618 4.501 15.883 1.00 88.06 86 ALA A N 1
ATOM 715 C CA . ALA A 1 86 ? -5.680 3.558 14.764 1.00 88.06 86 ALA A CA 1
ATOM 716 C C . ALA A 1 86 ? -5.814 4.273 13.411 1.00 88.06 86 ALA A C 1
ATOM 718 O O . ALA A 1 86 ? -5.174 3.865 12.445 1.00 88.06 86 ALA A O 1
ATOM 719 N N . TYR A 1 87 ? -6.589 5.360 13.343 1.00 91.25 87 TYR A N 1
ATOM 720 C CA . TYR A 1 87 ? -6.705 6.166 12.125 1.00 91.25 87 TYR A CA 1
ATOM 721 C C . TYR A 1 87 ? -5.409 6.907 11.798 1.00 91.25 87 TYR A C 1
ATOM 723 O O . TYR A 1 87 ? -4.968 6.864 10.652 1.00 91.25 87 TYR A O 1
ATOM 731 N N . SER A 1 88 ? -4.752 7.512 12.791 1.00 91.06 88 SER A N 1
ATOM 732 C CA . SER A 1 88 ? -3.457 8.174 12.587 1.00 91.06 88 SER A CA 1
ATOM 733 C C . SER A 1 88 ? -2.385 7.198 12.101 1.00 91.06 88 SER A C 1
ATOM 735 O O . SER A 1 88 ? -1.634 7.503 11.178 1.00 91.06 88 SER A O 1
ATOM 737 N N . GLN A 1 89 ? -2.339 5.994 12.677 1.00 90.00 89 GLN A N 1
ATOM 738 C CA . GLN A 1 89 ? -1.414 4.945 12.252 1.00 90.00 89 GLN A CA 1
ATOM 739 C C . GLN A 1 89 ? -1.703 4.456 10.833 1.00 90.00 89 GLN A C 1
ATOM 741 O O . GLN A 1 89 ? -0.772 4.241 10.063 1.00 90.00 89 GLN A O 1
ATOM 746 N N . LEU A 1 90 ? -2.980 4.293 10.485 1.00 91.62 90 LEU A N 1
ATOM 747 C CA . LEU A 1 90 ? -3.401 3.882 9.152 1.00 91.62 90 LEU A CA 1
ATOM 748 C C . LEU A 1 90 ? -3.024 4.932 8.098 1.00 91.62 90 LEU A C 1
ATOM 750 O O . LEU A 1 90 ? -2.423 4.589 7.084 1.00 91.62 90 LEU A O 1
ATOM 754 N N . ALA A 1 91 ? -3.301 6.209 8.367 1.00 91.56 91 ALA A N 1
ATOM 755 C CA . ALA A 1 91 ? -2.893 7.317 7.506 1.00 91.56 91 ALA A CA 1
ATOM 756 C C . ALA A 1 91 ? -1.364 7.390 7.357 1.00 91.56 91 ALA A C 1
ATOM 758 O O . ALA A 1 91 ? -0.856 7.598 6.255 1.00 91.56 91 ALA A O 1
ATOM 759 N N . GLY A 1 92 ? -0.627 7.153 8.447 1.00 92.94 92 GLY A N 1
ATOM 760 C CA . GLY A 1 92 ? 0.830 7.045 8.431 1.00 92.94 92 GLY A CA 1
ATOM 761 C C . GLY A 1 92 ? 1.328 5.922 7.519 1.00 92.94 92 GLY A C 1
ATOM 762 O O . GLY A 1 92 ? 2.209 6.163 6.699 1.00 92.94 92 GLY A O 1
ATOM 763 N N . SER A 1 93 ? 0.733 4.727 7.604 1.00 92.31 93 SER A N 1
ATOM 764 C CA . SER A 1 93 ? 1.072 3.595 6.731 1.00 92.31 93 SER A CA 1
ATOM 765 C C . SER A 1 93 ? 0.766 3.879 5.260 1.00 92.31 93 SER A C 1
ATOM 767 O O . SER A 1 93 ? 1.608 3.610 4.413 1.00 92.31 93 SER A O 1
ATOM 769 N N . LEU A 1 94 ? -0.383 4.483 4.944 1.00 91.69 94 LEU A N 1
ATOM 770 C CA . LEU A 1 94 ? -0.720 4.860 3.565 1.00 91.69 94 LEU A CA 1
ATOM 771 C C . LEU A 1 94 ? 0.285 5.869 2.989 1.00 91.69 94 LEU A C 1
ATOM 773 O O . LEU A 1 94 ? 0.755 5.713 1.864 1.00 91.69 94 LEU A O 1
ATOM 777 N N . ASN A 1 95 ? 0.663 6.876 3.780 1.00 92.06 95 ASN A N 1
ATOM 778 C CA . ASN A 1 95 ? 1.673 7.854 3.382 1.00 92.06 95 ASN A CA 1
ATOM 779 C C . ASN A 1 95 ? 3.063 7.218 3.224 1.00 92.06 95 ASN A C 1
ATOM 781 O O . ASN A 1 95 ? 3.801 7.580 2.313 1.00 92.06 95 ASN A O 1
ATOM 785 N N . ALA A 1 96 ? 3.423 6.270 4.093 1.00 92.62 96 ALA A N 1
ATOM 786 C CA . ALA A 1 96 ? 4.675 5.532 3.979 1.00 92.62 96 ALA A CA 1
ATOM 787 C C . ALA A 1 96 ? 4.710 4.708 2.687 1.00 92.62 96 ALA A C 1
ATOM 789 O O . ALA A 1 96 ? 5.656 4.847 1.924 1.00 92.62 96 ALA A O 1
ATOM 790 N N . MET A 1 97 ? 3.660 3.936 2.391 1.00 92.12 97 MET A N 1
ATOM 791 C CA . MET A 1 97 ? 3.560 3.141 1.160 1.00 92.12 97 MET A CA 1
ATOM 792 C C . MET A 1 97 ? 3.657 4.001 -0.104 1.00 92.12 97 MET A C 1
ATOM 794 O O . MET A 1 97 ? 4.361 3.627 -1.036 1.00 92.12 97 MET A O 1
ATOM 798 N N . ARG A 1 98 ? 3.018 5.180 -0.121 1.00 90.81 98 ARG A N 1
ATOM 799 C CA . ARG A 1 98 ? 3.140 6.145 -1.227 1.00 90.81 98 ARG A CA 1
ATOM 800 C C . ARG A 1 98 ? 4.586 6.607 -1.451 1.00 90.81 98 ARG A C 1
ATOM 802 O O . ARG A 1 98 ? 4.983 6.823 -2.586 1.00 90.81 98 ARG A O 1
ATOM 809 N N . LYS A 1 99 ? 5.342 6.828 -0.374 1.00 91.12 99 LYS A N 1
ATOM 810 C CA . LYS A 1 99 ? 6.701 7.393 -0.424 1.00 91.12 99 LYS A CA 1
ATOM 811 C C . LYS A 1 99 ? 7.795 6.378 -0.748 1.00 91.12 99 LYS A C 1
ATOM 813 O O . LYS A 1 99 ? 8.928 6.797 -0.949 1.00 91.12 99 LYS A O 1
ATOM 818 N N . LYS A 1 100 ? 7.502 5.079 -0.708 1.00 90.31 100 LYS A N 1
ATOM 819 C CA . LYS A 1 100 ? 8.493 4.044 -1.009 1.00 90.31 100 LYS A CA 1
ATOM 820 C C . LYS A 1 100 ? 8.694 3.940 -2.509 1.00 90.31 100 LYS A C 1
ATOM 822 O O . LYS A 1 100 ? 7.714 3.857 -3.242 1.00 90.31 100 LYS A O 1
ATOM 827 N N . ASP A 1 101 ? 9.952 3.904 -2.927 1.00 85.25 101 ASP A N 1
ATOM 828 C CA . ASP A 1 101 ? 10.313 3.792 -4.332 1.00 85.25 101 ASP A CA 1
ATOM 829 C C . ASP A 1 101 ? 10.198 2.339 -4.809 1.00 85.25 101 ASP A C 1
ATOM 831 O O . ASP A 1 101 ? 10.856 1.424 -4.311 1.00 85.25 101 ASP A O 1
ATOM 835 N N . VAL A 1 102 ? 9.368 2.139 -5.823 1.00 84.06 102 VAL A N 1
ATOM 836 C CA . VAL A 1 102 ? 9.150 0.885 -6.532 1.00 84.06 102 VAL A CA 1
ATOM 837 C C . VAL A 1 102 ? 9.749 1.010 -7.924 1.00 84.06 102 VAL A C 1
ATOM 839 O O . VAL A 1 102 ? 9.354 1.846 -8.738 1.00 84.06 102 VAL A O 1
ATOM 842 N N . PHE A 1 103 ? 10.701 0.128 -8.209 1.00 81.31 103 PHE A N 1
ATOM 843 C CA . PHE A 1 103 ? 11.368 0.040 -9.501 1.00 81.31 103 PHE A CA 1
ATOM 844 C C . PHE A 1 103 ? 10.781 -1.114 -10.308 1.00 81.31 103 PHE A C 1
ATOM 846 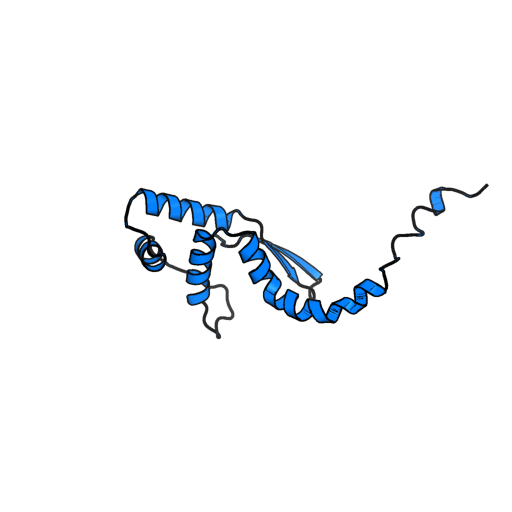O O . PHE A 1 103 ? 10.887 -2.277 -9.908 1.00 81.31 103 PHE A O 1
ATOM 853 N N . ILE A 1 104 ? 10.189 -0.802 -11.457 1.00 78.88 104 ILE A N 1
ATOM 854 C CA . ILE A 1 104 ? 9.575 -1.768 -12.368 1.00 78.88 104 ILE A CA 1
ATOM 855 C C . ILE A 1 104 ? 10.387 -1.783 -13.658 1.00 78.88 104 ILE A C 1
ATOM 857 O O . ILE A 1 104 ? 10.503 -0.767 -14.343 1.00 78.88 104 ILE A O 1
ATOM 861 N N . TYR A 1 105 ? 10.964 -2.937 -13.987 1.00 77.00 105 TYR A N 1
ATOM 862 C CA . TYR A 1 105 ? 11.741 -3.108 -15.208 1.00 77.00 105 TYR A CA 1
ATOM 863 C C . TYR A 1 105 ? 10.908 -3.811 -16.280 1.00 77.00 105 TYR A C 1
ATOM 865 O O . TYR A 1 105 ? 10.492 -4.953 -16.102 1.00 77.00 105 TYR A O 1
ATOM 873 N N . ASN A 1 106 ? 10.689 -3.137 -17.410 1.00 74.88 106 ASN A N 1
ATOM 874 C CA . ASN A 1 106 ? 10.051 -3.719 -18.584 1.00 74.88 106 ASN A CA 1
ATOM 875 C C . ASN A 1 106 ? 11.130 -4.182 -19.575 1.00 74.88 106 ASN A C 1
ATOM 877 O O . ASN A 1 106 ? 11.786 -3.360 -20.220 1.00 74.88 106 ASN A O 1
ATOM 881 N N . LYS A 1 107 ? 11.294 -5.504 -19.721 1.00 73.50 107 LYS A N 1
ATOM 882 C CA . LYS A 1 107 ? 12.281 -6.104 -20.637 1.00 73.50 107 LYS A CA 1
ATOM 883 C C . LYS A 1 107 ? 11.992 -5.840 -22.113 1.00 73.50 107 LYS A C 1
ATOM 885 O O . LYS A 1 107 ? 12.936 -5.687 -22.884 1.00 73.50 107 LYS A O 1
ATOM 890 N N . GLN A 1 108 ? 10.719 -5.807 -22.507 1.00 74.69 108 GLN A N 1
ATOM 891 C CA . GLN A 1 108 ? 10.321 -5.641 -23.909 1.00 74.69 108 GLN A CA 1
ATOM 892 C C . GLN A 1 108 ? 10.644 -4.227 -24.397 1.00 74.69 108 GLN A C 1
ATOM 894 O O . GLN A 1 108 ? 11.255 -4.052 -25.447 1.00 74.69 108 GLN A O 1
ATOM 899 N N . GLU A 1 109 ? 10.310 -3.228 -23.583 1.00 79.31 109 GLU A N 1
ATOM 900 C CA . GLU A 1 109 ? 10.567 -1.814 -23.877 1.00 79.31 109 GLU A CA 1
ATOM 901 C C . GLU A 1 109 ? 11.969 -1.354 -23.449 1.00 79.31 109 GLU A C 1
ATOM 903 O O . GLU A 1 109 ? 12.360 -0.224 -23.735 1.00 79.31 109 GLU A O 1
ATOM 908 N N . LYS A 1 110 ? 12.725 -2.207 -22.740 1.00 80.62 110 LYS A N 1
ATOM 909 C CA . LYS A 1 110 ? 14.005 -1.876 -22.085 1.00 80.62 110 LYS A CA 1
ATOM 910 C C . LYS A 1 110 ? 13.911 -0.604 -21.234 1.00 80.62 110 LYS A C 1
ATOM 912 O O . LYS A 1 110 ? 14.828 0.216 -21.217 1.00 80.62 110 LYS A O 1
ATOM 917 N N . ARG A 1 111 ? 12.795 -0.450 -20.522 1.00 75.94 111 ARG A N 1
ATOM 918 C CA . ARG A 1 111 ? 12.464 0.747 -19.746 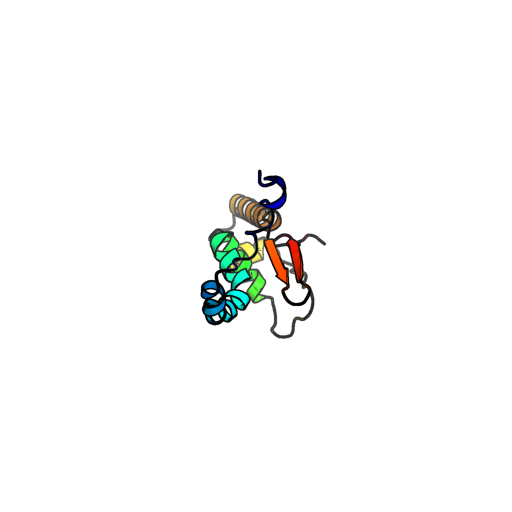1.00 75.94 111 ARG A CA 1
ATOM 919 C C . ARG A 1 111 ? 12.462 0.438 -18.254 1.00 75.94 111 ARG A C 1
ATOM 921 O O . ARG A 1 111 ? 11.923 -0.581 -17.829 1.00 75.94 111 ARG A O 1
ATOM 928 N N . LEU A 1 112 ? 13.060 1.334 -17.472 1.00 77.81 112 LEU A N 1
ATOM 929 C CA . LEU A 1 112 ? 12.950 1.350 -16.017 1.00 77.81 112 LEU A CA 1
ATOM 930 C C . LEU A 1 112 ? 11.934 2.422 -15.623 1.00 77.81 112 LEU A C 1
ATOM 932 O O . LEU A 1 112 ? 12.123 3.594 -15.945 1.00 77.81 112 LEU A O 1
ATOM 936 N N . THR A 1 113 ? 10.880 2.018 -14.926 1.00 79.06 113 THR A N 1
ATOM 937 C CA . THR A 1 113 ? 9.886 2.926 -14.352 1.00 79.06 113 THR A CA 1
ATOM 938 C C . THR A 1 113 ? 10.081 2.975 -12.844 1.00 79.06 113 THR A C 1
ATOM 940 O O . THR A 1 113 ? 10.146 1.935 -12.192 1.00 79.06 113 THR A O 1
ATOM 943 N N . MET A 1 114 ? 10.177 4.185 -12.301 1.00 82.62 114 MET A N 1
ATOM 944 C CA . MET A 1 114 ? 10.239 4.446 -10.865 1.00 82.62 114 MET A CA 1
ATOM 945 C C . MET A 1 114 ? 8.920 5.090 -10.440 1.00 82.62 114 MET A C 1
ATOM 947 O O . MET A 1 114 ? 8.506 6.083 -11.036 1.00 82.62 114 MET A O 1
ATOM 951 N N . THR A 1 115 ? 8.244 4.502 -9.461 1.00 84.44 115 THR A N 1
ATOM 952 C CA . THR A 1 115 ? 6.947 4.969 -8.943 1.00 84.44 115 THR A CA 1
ATOM 953 C C . THR A 1 115 ? 6.790 4.567 -7.474 1.00 84.44 115 THR A C 1
ATOM 955 O O . THR A 1 115 ? 7.698 3.962 -6.919 1.00 84.44 115 THR A O 1
ATOM 958 N N . GLY A 1 116 ? 5.673 4.901 -6.829 1.00 86.38 116 GLY A N 1
ATOM 959 C CA . GLY A 1 116 ? 5.325 4.412 -5.492 1.00 86.38 116 GLY A CA 1
ATOM 960 C C . GLY A 1 116 ? 4.327 3.254 -5.528 1.00 86.38 116 GLY A C 1
ATOM 961 O O . GLY A 1 116 ? 3.763 2.938 -6.573 1.00 86.38 116 GLY A O 1
ATOM 962 N N . TRP A 1 117 ? 4.042 2.638 -4.373 1.00 87.56 117 TRP A N 1
ATOM 963 C CA . TRP A 1 117 ? 2.968 1.629 -4.287 1.00 87.56 117 TRP A CA 1
ATOM 964 C C . TRP A 1 117 ? 1.578 2.222 -4.537 1.00 87.56 117 TRP A C 1
ATOM 966 O O . TRP A 1 117 ? 0.691 1.531 -5.032 1.00 87.56 117 TRP A O 1
ATOM 976 N N . PHE A 1 118 ? 1.393 3.498 -4.193 1.00 87.81 118 PHE A N 1
ATOM 977 C CA . PHE A 1 118 ? 0.173 4.259 -4.444 1.00 87.81 118 PHE A CA 1
ATOM 978 C C . PHE A 1 118 ? 0.523 5.607 -5.069 1.00 87.81 118 PHE A C 1
ATOM 980 O O . PHE A 1 118 ? 1.483 6.248 -4.641 1.00 87.81 118 PHE A O 1
ATOM 987 N N . GLU A 1 119 ? -0.300 6.071 -6.006 1.00 81.69 119 GLU A N 1
ATOM 988 C CA . GLU A 1 119 ? -0.236 7.429 -6.550 1.00 81.69 119 GLU A CA 1
ATOM 989 C C . GLU A 1 119 ? -1.434 8.278 -6.119 1.00 81.69 119 GLU A C 1
ATOM 991 O O . GLU A 1 119 ? -2.475 7.769 -5.701 1.00 81.69 119 GLU A O 1
ATOM 996 N N . VAL A 1 120 ? -1.256 9.597 -6.194 1.00 72.50 120 VAL A N 1
ATOM 997 C CA . VAL A 1 120 ? -2.338 10.569 -6.020 1.00 72.50 120 VAL A CA 1
ATOM 998 C C . VAL A 1 120 ? -2.662 11.122 -7.395 1.00 72.50 120 VAL A C 1
ATOM 1000 O O . VAL A 1 120 ? -1.772 11.680 -8.033 1.00 72.50 120 VAL A O 1
ATOM 1003 N N . VAL A 1 121 ? -3.913 10.932 -7.816 1.00 60.12 121 VAL A N 1
ATOM 1004 C CA . VAL A 1 121 ? -4.491 11.542 -9.022 1.00 60.12 121 VAL A CA 1
ATOM 1005 C C . VAL A 1 121 ? -4.781 13.015 -8.772 1.00 60.12 121 VAL A C 1
ATOM 1007 O O . VAL A 1 121 ? -5.268 13.329 -7.659 1.00 60.12 121 VAL A O 1
#

Secondary structure (DSSP, 8-state):
---GGGSTTSSS----GGGGTTHHHHHHHHHTHHHHHHHHHS-HHHHHHHHHHHTT--TT--SPPP----HHHHHHHTTPPP-HHHHHHHHHHHHHHHHS-EEEEETTTTEEEEE-SS---

Sequence (121 aa):
MIDVRKLIWSSDRDFNQEEIHDKRYFLVAEHNDLITKARHDLNARELKIMDYVIARIKPDDDHFNLINTSMYELTKVLGLKRSGNAYSQLAGSLNAMRKKDVFIYNKQEKRLTMTGWFEVV

InterPro domains:
  IPR000525 Initiator Rep protein, WH1 domain [PF01051] (28-119)
  IPR036388 Winged helix-like DNA-binding domain superfamily [G3DSA:1.10.10.10] (16-121)
  IPR036390 Winged helix DNA-binding domain superfamily [SSF46785] (27-119)

pLDDT: mean 74.02, std 17.78, range [31.5, 92.94]

Organism: NCBI:txid1256202

Foldseek 3Di:
DDDPVVVPPPPPPPPPPVVVVCVVVVVVCLVCVVVVCCVVPADPLLVLVVVVVVVPDDPPDPDDDDDDDDLVVSCVSSVHDDDPVSSVVVVVSVVSQQPDWDWDADPVVRDIDIGGNDDDD